Protein AF-A0A4Y2D2L3-F1 (afdb_monomer_lite)

Organism: Araneus ventricosus (NCBI:txid182803)

Radius of gyration: 23.53 Å; chains: 1; bounding box: 44×73×52 Å

Foldseek 3Di:
DPPPVVVVLVVLVVVLVVLLVVLVVVLVVVVCVVVVDDPVDPPDDPVVVVVVVVVVVVVVVVVVVSVVVSVVSLVVCLVVVRVCNVVSVVSVVVSCCRVANPDGDDPVRVVVVVVCVVVPNPDPDDDDDPDDDPPDPDVPPPDDD

Structure (mmCIF, N/CA/C/O backbone):
data_AF-A0A4Y2D2L3-F1
#
_entry.id   AF-A0A4Y2D2L3-F1
#
loop_
_atom_site.group_PDB
_atom_site.id
_atom_site.type_symbol
_atom_site.label_atom_id
_atom_site.label_alt_id
_atom_site.label_comp_id
_atom_site.label_asym_id
_atom_site.label_entity_id
_atom_site.label_seq_id
_atom_site.pdbx_PDB_ins_code
_atom_site.Cartn_x
_atom_site.Cartn_y
_atom_site.Cartn_z
_atom_site.occupancy
_atom_site.B_iso_or_equiv
_atom_site.auth_seq_id
_atom_site.auth_comp_id
_atom_site.auth_asym_id
_atom_site.auth_atom_id
_atom_site.pdbx_PDB_model_num
ATOM 1 N N . VAL A 1 1 ? 20.627 -18.301 -28.952 1.00 51.09 1 VAL A N 1
ATOM 2 C CA . VAL A 1 1 ? 21.205 -17.713 -27.721 1.00 51.09 1 VAL A CA 1
ATOM 3 C C . VAL A 1 1 ? 20.238 -16.652 -27.222 1.00 51.09 1 VAL A C 1
ATOM 5 O O . VAL A 1 1 ? 19.999 -15.697 -27.951 1.00 51.09 1 VAL A O 1
ATOM 8 N N . LEU A 1 2 ? 19.597 -16.843 -26.062 1.00 56.72 2 LEU A N 1
ATOM 9 C CA . LEU A 1 2 ? 18.874 -15.735 -25.428 1.00 56.72 2 LEU A CA 1
ATOM 10 C C . LEU A 1 2 ? 19.891 -14.623 -25.143 1.00 56.72 2 LEU A C 1
ATOM 12 O O . LEU A 1 2 ? 20.931 -14.892 -24.551 1.00 56.72 2 LEU A O 1
ATOM 16 N N . SER A 1 3 ? 19.609 -13.396 -25.577 1.00 77.56 3 SER A N 1
ATOM 17 C CA . SER A 1 3 ? 20.445 -12.244 -25.237 1.00 77.56 3 SER A CA 1
ATOM 18 C C . SER A 1 3 ? 20.500 -12.094 -23.712 1.00 77.56 3 SER A C 1
ATOM 20 O O . SER A 1 3 ? 19.451 -12.012 -23.072 1.00 77.56 3 SER A O 1
ATOM 22 N N . THR A 1 4 ? 21.702 -12.056 -23.136 1.00 84.75 4 THR A N 1
ATOM 23 C CA . THR A 1 4 ? 21.940 -11.853 -21.694 1.00 84.75 4 THR A CA 1
ATOM 24 C C . THR A 1 4 ? 21.235 -10.603 -21.169 1.00 84.75 4 THR A C 1
ATOM 26 O O . THR A 1 4 ? 20.686 -10.615 -20.071 1.00 84.75 4 THR A O 1
ATOM 29 N N . LYS A 1 5 ? 21.148 -9.561 -22.003 1.00 85.19 5 LYS A N 1
ATOM 30 C CA . LYS A 1 5 ? 20.399 -8.336 -21.713 1.00 85.19 5 LYS A CA 1
ATOM 31 C C . LYS A 1 5 ? 18.906 -8.594 -21.502 1.00 85.19 5 LYS A C 1
ATOM 33 O O . LYS A 1 5 ? 18.343 -8.127 -20.525 1.00 85.19 5 LYS A O 1
ATOM 38 N N . ARG A 1 6 ? 18.280 -9.407 -22.362 1.00 87.06 6 ARG A N 1
ATOM 39 C CA . ARG A 1 6 ? 16.851 -9.746 -22.242 1.00 87.06 6 ARG A CA 1
ATOM 40 C C . ARG A 1 6 ? 16.546 -10.512 -20.956 1.00 87.06 6 ARG A C 1
ATOM 42 O O . ARG A 1 6 ? 15.474 -10.332 -20.397 1.00 87.06 6 ARG A O 1
ATOM 49 N N . VAL A 1 7 ? 17.447 -11.397 -20.531 1.00 91.50 7 VAL A N 1
ATOM 50 C CA . VAL A 1 7 ? 17.284 -12.146 -19.274 1.00 91.50 7 VAL A CA 1
ATOM 51 C C . VAL A 1 7 ? 17.375 -11.186 -18.088 1.00 91.50 7 VAL A C 1
ATOM 53 O O . VAL A 1 7 ? 16.457 -11.150 -17.280 1.00 91.50 7 VAL A O 1
ATOM 56 N N . SER A 1 8 ? 18.393 -10.321 -18.065 1.00 89.12 8 SER A N 1
ATOM 57 C CA . SER A 1 8 ? 18.544 -9.300 -17.022 1.00 89.12 8 SER A CA 1
ATOM 58 C C . SER A 1 8 ? 17.347 -8.344 -16.938 1.00 89.12 8 SER A C 1
ATOM 60 O O . SER A 1 8 ? 16.907 -8.034 -15.838 1.00 89.12 8 SER A O 1
ATOM 62 N N . ASP A 1 9 ? 16.811 -7.887 -18.075 1.00 85.31 9 ASP A N 1
ATOM 63 C CA . ASP A 1 9 ? 15.637 -6.999 -18.124 1.00 85.31 9 ASP A CA 1
ATOM 64 C C . ASP A 1 9 ? 14.356 -7.700 -17.614 1.00 85.31 9 ASP A C 1
ATOM 66 O O . ASP A 1 9 ? 13.439 -7.071 -17.086 1.00 85.31 9 ASP A O 1
ATOM 70 N N . LEU A 1 10 ? 14.256 -9.023 -17.780 1.00 91.06 10 LEU A N 1
ATOM 71 C CA . LEU A 1 10 ? 13.125 -9.791 -17.258 1.00 91.06 10 LEU A CA 1
ATOM 72 C C . LEU A 1 10 ? 13.232 -10.023 -15.753 1.00 91.06 10 LEU A C 1
ATOM 74 O O . LEU A 1 10 ? 12.215 -9.919 -15.070 1.00 91.06 10 LEU A O 1
ATOM 78 N N . ASP A 1 11 ? 14.432 -10.291 -15.242 1.00 91.88 11 ASP A N 1
ATOM 79 C CA . ASP A 1 11 ? 14.653 -10.487 -13.809 1.00 91.88 11 ASP A CA 1
ATOM 80 C C . ASP A 1 11 ? 14.347 -9.206 -13.021 1.00 91.88 11 ASP A C 1
ATOM 82 O O . ASP A 1 11 ? 13.633 -9.249 -12.018 1.00 91.88 11 ASP A O 1
ATOM 86 N N . THR A 1 12 ? 14.799 -8.045 -13.509 1.00 90.88 12 THR A N 1
ATOM 87 C CA . THR A 1 12 ? 14.512 -6.748 -12.870 1.00 90.88 12 THR A CA 1
ATOM 88 C C . THR A 1 12 ? 13.025 -6.401 -12.907 1.00 90.88 12 THR A C 1
ATOM 90 O O . THR A 1 12 ? 12.478 -5.889 -11.927 1.00 90.88 12 THR A O 1
ATOM 93 N N . LEU A 1 13 ? 12.342 -6.703 -14.016 1.00 88.62 13 LEU A N 1
ATOM 94 C CA . LEU A 1 13 ? 10.901 -6.503 -14.130 1.00 88.62 13 LEU A CA 1
ATOM 95 C C . LEU A 1 13 ? 10.126 -7.419 -13.179 1.00 88.62 13 LEU A C 1
ATOM 97 O O . LEU A 1 13 ? 9.177 -6.964 -12.537 1.00 88.62 13 LEU A O 1
ATOM 101 N N . LEU A 1 14 ? 10.505 -8.695 -13.101 1.00 90.94 14 LEU A N 1
ATOM 102 C CA . LEU A 1 14 ? 9.850 -9.673 -12.240 1.00 90.94 14 LEU A CA 1
ATOM 103 C C . LEU A 1 14 ? 9.966 -9.263 -10.773 1.00 90.94 14 LEU A C 1
ATOM 105 O O . LEU A 1 14 ? 8.949 -9.185 -10.086 1.00 90.94 14 LEU A O 1
ATOM 109 N N . ASP A 1 15 ? 11.177 -8.935 -10.330 1.00 91.56 15 ASP A N 1
ATOM 110 C CA . ASP A 1 15 ? 11.455 -8.489 -8.966 1.00 91.56 15 ASP A CA 1
ATOM 111 C C . ASP A 1 15 ? 10.654 -7.224 -8.601 1.00 91.56 15 ASP A C 1
ATOM 113 O O . ASP A 1 15 ? 10.003 -7.162 -7.550 1.00 91.56 15 ASP A O 1
ATOM 117 N N . PHE A 1 16 ? 10.600 -6.240 -9.508 1.00 87.75 16 PHE A N 1
ATOM 118 C CA . PHE A 1 16 ? 9.775 -5.045 -9.321 1.00 87.75 16 PHE A CA 1
ATOM 119 C C . PHE A 1 16 ? 8.282 -5.382 -9.209 1.00 87.75 16 PHE A C 1
ATOM 121 O O . PHE A 1 16 ? 7.609 -4.910 -8.289 1.00 87.75 16 PHE A O 1
ATOM 128 N N . ILE A 1 17 ? 7.740 -6.189 -10.128 1.00 88.38 17 ILE A N 1
ATOM 129 C CA . ILE A 1 17 ? 6.312 -6.535 -10.137 1.00 88.38 17 ILE A CA 1
ATOM 130 C C . ILE A 1 17 ? 5.941 -7.328 -8.888 1.00 88.38 17 ILE A C 1
ATOM 132 O O . ILE A 1 17 ? 4.888 -7.057 -8.307 1.00 88.38 17 ILE A O 1
ATOM 136 N N . GLN A 1 18 ? 6.771 -8.285 -8.475 1.00 90.19 18 GLN A N 1
ATOM 137 C CA . GLN A 1 18 ? 6.550 -9.075 -7.267 1.00 90.19 18 GLN A CA 1
ATOM 138 C C . GLN A 1 18 ? 6.535 -8.172 -6.036 1.00 90.19 18 GLN A C 1
ATOM 140 O O . GLN A 1 18 ? 5.534 -8.149 -5.322 1.00 90.19 18 GLN A O 1
ATOM 145 N N . SER A 1 19 ? 7.565 -7.340 -5.864 1.00 84.25 19 SER A N 1
ATOM 146 C CA . SER A 1 19 ? 7.655 -6.392 -4.748 1.00 84.25 19 SER A CA 1
ATOM 147 C C . SER A 1 19 ? 6.453 -5.441 -4.709 1.00 84.25 19 SER A C 1
ATOM 149 O O . SER A 1 19 ? 5.790 -5.301 -3.685 1.00 84.25 19 SER A O 1
ATOM 151 N N . ALA A 1 20 ? 6.090 -4.843 -5.848 1.00 75.19 20 ALA A N 1
ATOM 152 C CA . ALA A 1 20 ? 4.942 -3.943 -5.939 1.00 75.19 20 ALA A CA 1
ATOM 153 C C . ALA A 1 20 ? 3.596 -4.646 -5.689 1.00 75.19 20 ALA A C 1
ATOM 155 O O . ALA A 1 20 ? 2.640 -4.008 -5.247 1.00 75.19 20 ALA A O 1
ATOM 156 N N . THR A 1 21 ? 3.490 -5.937 -6.008 1.00 83.88 21 THR A N 1
ATOM 157 C CA . THR A 1 21 ? 2.262 -6.716 -5.806 1.00 83.88 21 THR A CA 1
ATOM 158 C C . THR A 1 21 ? 2.098 -7.121 -4.347 1.00 83.88 21 THR A C 1
ATOM 160 O O . THR A 1 21 ? 0.998 -6.979 -3.824 1.00 83.88 21 THR A O 1
ATOM 163 N N . SER A 1 22 ? 3.171 -7.531 -3.672 1.00 84.06 22 SER A N 1
ATOM 164 C CA . SER A 1 22 ? 3.139 -7.861 -2.242 1.00 84.06 22 SER A CA 1
ATOM 165 C C . SER A 1 22 ? 2.701 -6.675 -1.382 1.00 84.06 22 SER A C 1
ATOM 167 O O . SER A 1 22 ? 1.873 -6.834 -0.489 1.00 84.06 22 SER A O 1
ATOM 169 N N . GLU A 1 23 ? 3.194 -5.470 -1.690 1.00 76.69 23 GLU A N 1
ATOM 170 C CA . GLU A 1 23 ? 2.781 -4.246 -0.990 1.00 76.69 23 GLU A CA 1
ATOM 171 C C . GLU A 1 23 ? 1.299 -3.918 -1.197 1.00 76.69 23 GLU A C 1
ATOM 173 O O . GLU A 1 23 ? 0.610 -3.502 -0.269 1.00 76.69 23 GLU A O 1
ATOM 178 N N . LEU A 1 24 ? 0.790 -4.139 -2.411 1.00 74.12 24 LEU A N 1
ATOM 179 C CA . LEU A 1 24 ? -0.618 -3.923 -2.729 1.00 74.12 24 LEU A CA 1
ATOM 180 C C . LEU A 1 24 ? -1.532 -4.917 -2.001 1.00 74.12 24 LEU A C 1
ATOM 182 O O . LEU A 1 24 ? -2.576 -4.515 -1.497 1.00 74.12 24 LEU A O 1
ATOM 186 N N . ILE A 1 25 ? -1.152 -6.198 -1.966 1.00 81.12 25 ILE A N 1
ATOM 187 C CA . ILE A 1 25 ? -1.924 -7.250 -1.294 1.00 81.12 25 ILE A CA 1
ATOM 188 C C . ILE A 1 25 ? -2.062 -6.927 0.190 1.00 81.12 25 ILE A C 1
ATOM 190 O O . ILE A 1 25 ? -3.181 -6.847 0.682 1.00 81.12 25 ILE A O 1
ATOM 194 N N . TRP A 1 26 ? -0.954 -6.647 0.874 1.00 83.19 26 TRP A N 1
ATOM 195 C CA . TRP A 1 26 ? -1.018 -6.338 2.300 1.00 83.19 26 TRP A CA 1
ATOM 196 C C . TRP A 1 26 ? -1.852 -5.094 2.603 1.00 83.19 26 TRP A C 1
ATOM 198 O O . TRP A 1 26 ? -2.602 -5.084 3.573 1.00 83.19 26 TRP A O 1
ATOM 208 N N . MET A 1 27 ? -1.757 -4.047 1.775 1.00 74.12 27 MET A N 1
ATOM 209 C CA . MET A 1 27 ? -2.577 -2.849 1.978 1.00 74.12 27 MET A CA 1
ATOM 210 C C . MET A 1 27 ? -4.071 -3.186 1.890 1.00 74.12 27 MET A C 1
ATOM 212 O O . MET A 1 27 ? -4.847 -2.732 2.726 1.00 74.12 27 MET A O 1
ATOM 216 N N . ASN A 1 28 ? -4.461 -4.024 0.921 1.00 74.56 28 ASN A N 1
ATOM 217 C CA . ASN A 1 28 ? -5.844 -4.485 0.793 1.00 74.56 28 ASN A CA 1
ATOM 218 C C . ASN A 1 28 ? -6.290 -5.298 2.015 1.00 74.56 28 ASN A C 1
ATOM 220 O O . ASN A 1 28 ? -7.394 -5.085 2.498 1.00 74.56 28 ASN A O 1
ATOM 224 N N . GLU A 1 29 ? -5.440 -6.192 2.528 1.00 81.81 29 GLU A N 1
ATOM 225 C CA . GLU A 1 29 ? -5.749 -6.995 3.719 1.00 81.81 29 GLU A CA 1
ATOM 226 C C . GLU A 1 29 ? -6.011 -6.106 4.944 1.00 81.81 29 GLU A C 1
ATOM 228 O O . GLU A 1 29 ? -6.957 -6.341 5.694 1.00 81.81 29 GLU A O 1
ATOM 233 N N . LYS A 1 30 ? -5.203 -5.055 5.148 1.00 78.69 30 LYS A N 1
ATOM 234 C CA . LYS A 1 30 ? -5.407 -4.114 6.263 1.00 78.69 30 LYS A CA 1
ATOM 235 C C . LYS A 1 30 ? -6.656 -3.254 6.081 1.00 78.69 30 LYS A C 1
ATOM 237 O O . LYS A 1 30 ? -7.376 -3.033 7.049 1.00 78.69 30 LYS A O 1
ATOM 242 N N . GLU A 1 31 ? -6.927 -2.794 4.863 1.00 74.06 31 GLU A N 1
ATOM 243 C CA . GLU A 1 31 ? -8.143 -2.042 4.534 1.00 74.06 31 GLU A CA 1
ATOM 244 C C . GLU A 1 31 ? -9.405 -2.881 4.770 1.00 74.06 31 GLU A C 1
ATOM 246 O O . GLU A 1 31 ? -10.356 -2.397 5.379 1.00 74.06 31 GLU A O 1
ATOM 251 N N . GLU A 1 32 ? -9.404 -4.149 4.352 1.00 75.44 32 GLU A N 1
ATOM 252 C CA . GLU A 1 32 ? -10.539 -5.058 4.521 1.00 75.44 32 GLU A CA 1
ATOM 253 C C . GLU A 1 32 ? -10.894 -5.266 5.999 1.00 75.44 32 GLU A C 1
ATOM 255 O O . GLU A 1 32 ? -12.076 -5.264 6.347 1.00 75.44 32 GLU A O 1
ATOM 260 N N . ILE A 1 33 ? -9.899 -5.356 6.889 1.00 75.94 33 ILE A N 1
ATOM 261 C CA . ILE A 1 33 ? -10.122 -5.441 8.342 1.00 75.94 33 ILE A CA 1
ATOM 262 C C . ILE A 1 33 ? -10.864 -4.202 8.862 1.00 75.94 33 ILE A C 1
ATOM 264 O O . ILE A 1 33 ? -11.818 -4.330 9.626 1.00 75.94 33 ILE A O 1
ATOM 268 N N . GLU A 1 34 ? -10.448 -3.002 8.455 1.00 76.94 34 GLU A N 1
ATOM 269 C CA . GLU A 1 34 ? -11.060 -1.755 8.931 1.00 76.94 34 GLU A CA 1
ATOM 270 C C . GLU A 1 34 ? -12.459 -1.525 8.350 1.00 76.94 34 GLU A C 1
ATOM 272 O O . GLU A 1 34 ? -13.354 -1.066 9.062 1.00 76.94 34 GLU A O 1
ATOM 277 N N . VAL A 1 35 ? -12.655 -1.871 7.074 1.00 72.31 35 VAL A N 1
ATOM 278 C CA . VAL A 1 35 ? -13.941 -1.749 6.371 1.00 72.31 35 VAL A CA 1
ATOM 279 C C . VAL A 1 35 ? -14.966 -2.756 6.894 1.00 72.31 35 VAL A C 1
ATOM 281 O O . VAL A 1 35 ? -16.147 -2.433 6.988 1.00 72.31 35 VAL A O 1
ATOM 284 N N . SER A 1 36 ? -14.533 -3.970 7.238 1.00 78.44 36 SER A N 1
ATOM 285 C CA . SER A 1 36 ? -15.416 -5.024 7.752 1.00 78.44 36 SER A CA 1
ATOM 286 C C . SER A 1 36 ? -15.717 -4.906 9.250 1.00 78.44 36 SER A C 1
ATOM 288 O O . SER A 1 36 ? -16.612 -5.597 9.742 1.00 78.44 36 SER A O 1
ATOM 290 N N . ARG A 1 37 ? -15.006 -4.040 9.989 1.00 82.62 37 ARG A N 1
ATOM 291 C CA . ARG A 1 37 ? -15.231 -3.850 11.427 1.00 82.62 37 ARG A CA 1
ATOM 292 C C . ARG A 1 37 ? -16.586 -3.183 11.684 1.00 82.62 37 ARG A C 1
ATOM 294 O O . ARG A 1 37 ? -16.865 -2.092 11.196 1.00 82.62 37 ARG A O 1
ATOM 301 N N . ASP A 1 38 ? -17.403 -3.809 12.530 1.00 79.62 38 ASP A N 1
ATOM 302 C CA . ASP A 1 38 ? -18.665 -3.229 12.997 1.00 79.62 38 ASP A CA 1
ATOM 303 C C . ASP A 1 38 ? -18.418 -2.159 14.072 1.00 79.62 38 ASP A C 1
ATOM 305 O O . ASP A 1 38 ? -18.403 -2.433 15.274 1.00 79.62 38 ASP A O 1
ATOM 309 N N . TRP A 1 39 ? -18.237 -0.918 13.625 1.00 82.62 39 TRP A N 1
ATOM 310 C CA . TRP A 1 39 ? -18.054 0.251 14.490 1.00 82.62 39 TRP A CA 1
ATOM 311 C C . TRP A 1 39 ? -19.296 0.618 15.321 1.00 82.62 39 TRP A C 1
ATOM 313 O O . TRP A 1 39 ? -19.189 1.427 16.238 1.00 82.62 39 TRP A O 1
ATOM 323 N N . SER A 1 40 ? -20.467 0.039 15.028 1.00 82.19 40 SER A N 1
ATOM 324 C CA . SER A 1 40 ? -21.717 0.318 15.751 1.00 82.19 40 SER A CA 1
ATOM 325 C C . SER A 1 40 ? -21.946 -0.603 16.954 1.00 82.19 40 SER A C 1
ATOM 327 O O . SER A 1 40 ? -22.871 -0.383 17.747 1.00 82.19 40 SER A O 1
ATOM 329 N N . SER A 1 41 ? -21.105 -1.631 17.107 1.00 83.38 41 SER A N 1
ATOM 330 C CA . SER A 1 41 ? -21.247 -2.617 18.168 1.00 83.38 41 SER A CA 1
ATOM 331 C C . SER A 1 41 ? -21.115 -1.980 19.551 1.00 83.38 41 SER A C 1
ATOM 333 O O . SER A 1 41 ? -20.134 -1.320 19.883 1.00 83.38 41 SER A O 1
ATOM 335 N N . LYS A 1 42 ? -22.097 -2.232 20.418 1.00 81.81 42 LYS A N 1
ATOM 336 C CA . LYS A 1 42 ? -22.080 -1.751 21.812 1.00 81.81 42 LYS A CA 1
ATOM 337 C C . LYS A 1 42 ? -21.130 -2.542 22.710 1.00 81.81 42 LYS A C 1
ATOM 339 O O . LYS A 1 42 ? -20.878 -2.135 23.838 1.00 81.81 42 LYS A O 1
ATOM 344 N N . THR A 1 43 ? -20.634 -3.679 22.229 1.00 87.50 43 THR A N 1
ATOM 345 C CA . THR A 1 43 ? -19.676 -4.538 22.936 1.00 87.50 43 THR A CA 1
ATOM 346 C C . THR A 1 43 ? -18.264 -4.379 22.379 1.00 87.50 43 THR A C 1
ATOM 348 O O . THR A 1 43 ? -17.422 -5.252 22.578 1.00 87.50 43 THR A O 1
ATOM 351 N N . LEU A 1 44 ? -18.010 -3.298 21.639 1.00 83.19 44 LEU A N 1
ATOM 352 C CA . LEU A 1 44 ? -16.714 -3.018 21.046 1.00 83.19 44 LEU A CA 1
ATOM 353 C C . LEU A 1 44 ? -15.669 -2.786 22.144 1.00 83.19 44 LEU A C 1
ATOM 355 O O . LEU A 1 44 ? -15.829 -1.919 23.006 1.00 83.19 44 LEU A O 1
ATOM 359 N N . ASN A 1 45 ? -14.581 -3.550 22.104 1.00 86.94 45 ASN A N 1
ATOM 360 C CA . ASN A 1 45 ? -13.471 -3.366 23.025 1.00 86.94 45 ASN A CA 1
ATOM 361 C C . ASN A 1 45 ? -12.562 -2.235 22.529 1.00 86.94 45 ASN A C 1
ATOM 363 O O . ASN A 1 45 ? -11.691 -2.436 21.685 1.00 86.94 45 ASN A O 1
ATOM 367 N N . ILE A 1 46 ? -12.772 -1.034 23.065 1.00 85.50 46 ILE A N 1
ATOM 368 C CA . ILE A 1 46 ? -12.027 0.165 22.660 1.00 85.50 46 ILE A CA 1
ATOM 369 C C . ILE A 1 46 ? -10.523 -0.001 22.924 1.00 85.50 46 ILE A C 1
ATOM 371 O O . ILE A 1 46 ? -9.719 0.360 22.070 1.00 85.50 46 ILE A O 1
ATOM 375 N N . SER A 1 47 ? -10.138 -0.607 24.053 1.00 85.69 47 SER A N 1
ATOM 376 C CA . SER A 1 47 ? -8.724 -0.794 24.417 1.00 85.69 47 SER A CA 1
ATOM 377 C C . SER A 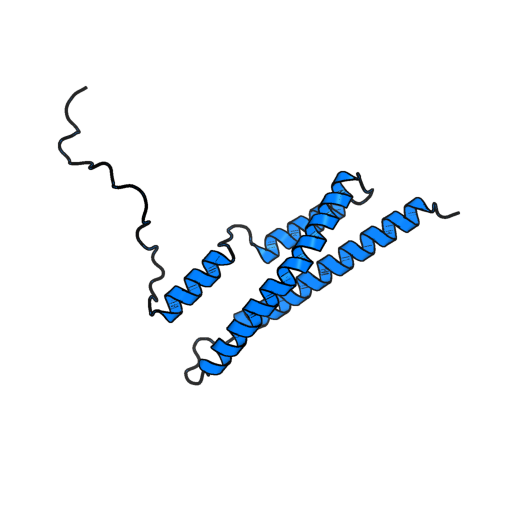1 47 ? -7.989 -1.685 23.413 1.00 85.69 47 SER A C 1
ATOM 379 O O . SER A 1 47 ? -6.864 -1.390 23.022 1.00 85.69 47 SER A O 1
ATOM 381 N N . GLU A 1 48 ? -8.638 -2.759 22.963 1.00 86.12 48 GLU A N 1
ATOM 382 C CA . GLU A 1 48 ? -8.082 -3.670 21.958 1.00 86.12 48 GLU A CA 1
ATOM 383 C C . GLU A 1 48 ? -7.932 -2.983 20.595 1.00 86.12 48 GLU A C 1
ATOM 385 O O . GLU A 1 48 ? -6.919 -3.151 19.915 1.00 86.12 48 GLU A O 1
ATOM 390 N N . ILE A 1 49 ? -8.901 -2.146 20.215 1.00 81.50 49 ILE A N 1
ATOM 391 C CA . ILE A 1 49 ? -8.815 -1.354 18.984 1.00 81.50 49 ILE A CA 1
ATOM 392 C C . ILE A 1 49 ? -7.674 -0.347 19.070 1.00 81.50 49 ILE A C 1
ATOM 394 O O . ILE A 1 49 ? -6.914 -0.222 18.116 1.00 81.50 49 ILE A O 1
ATOM 398 N N . GLU A 1 50 ? -7.514 0.358 20.187 1.00 81.56 50 GLU A N 1
ATOM 399 C CA . GLU A 1 50 ? -6.414 1.310 20.357 1.00 81.56 50 GLU A CA 1
ATOM 400 C C . GLU A 1 50 ? -5.040 0.634 20.260 1.00 81.56 50 GLU A C 1
ATOM 402 O O . GLU A 1 50 ? -4.134 1.162 19.605 1.00 81.56 50 GLU A O 1
ATOM 407 N N . GLU A 1 51 ? -4.880 -0.543 20.868 1.00 86.00 51 GLU A N 1
ATOM 408 C CA . GLU A 1 51 ? -3.657 -1.341 20.760 1.00 86.00 51 GLU A CA 1
ATOM 409 C C . GLU A 1 51 ? -3.396 -1.784 19.318 1.00 86.00 51 GLU A C 1
ATOM 411 O O . GLU A 1 51 ?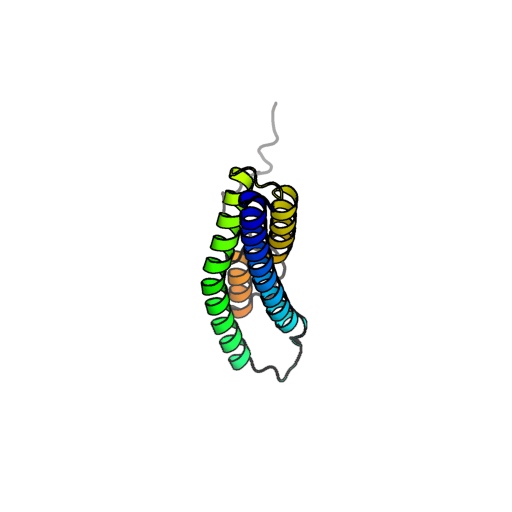 -2.282 -1.612 18.811 1.00 86.00 51 GLU A O 1
ATOM 416 N N . TYR A 1 52 ? -4.431 -2.271 18.629 1.00 86.12 52 TYR A N 1
ATOM 417 C CA . TYR A 1 52 ? -4.352 -2.638 17.219 1.00 86.12 52 TYR A CA 1
ATOM 418 C C . TYR A 1 52 ? -3.976 -1.436 16.336 1.00 86.12 52 TYR A C 1
ATOM 420 O O . TYR A 1 52 ? -3.056 -1.542 15.527 1.00 86.12 52 TYR A O 1
ATOM 428 N N . GLN A 1 53 ? -4.613 -0.273 16.510 1.00 78.31 53 GLN A N 1
ATOM 429 C CA . GLN A 1 53 ? -4.329 0.939 15.727 1.00 78.31 53 GLN A CA 1
ATOM 430 C C . GLN A 1 53 ? -2.906 1.453 15.970 1.00 78.31 53 GLN A C 1
ATOM 432 O O . GLN A 1 53 ? -2.213 1.869 15.034 1.00 78.31 53 GLN A O 1
ATOM 437 N N . ARG A 1 54 ? -2.425 1.389 17.219 1.00 81.88 54 ARG A N 1
ATOM 438 C CA . ARG A 1 54 ? -1.036 1.726 17.558 1.00 81.88 54 ARG A CA 1
ATOM 439 C C . ARG A 1 54 ? -0.061 0.793 16.843 1.00 81.88 54 ARG A C 1
ATOM 441 O O . ARG A 1 54 ? 0.902 1.269 16.241 1.00 81.88 54 ARG A O 1
ATOM 448 N N . ALA A 1 55 ? -0.304 -0.515 16.895 1.00 84.12 55 ALA A N 1
ATOM 449 C CA . ALA A 1 55 ? 0.531 -1.501 16.219 1.00 84.12 55 ALA A CA 1
ATOM 450 C C . ALA A 1 55 ? 0.510 -1.308 14.694 1.00 84.12 55 ALA A C 1
ATOM 452 O O . ALA A 1 55 ? 1.570 -1.278 14.067 1.00 84.12 55 ALA A O 1
ATOM 453 N N . LEU A 1 56 ? -0.675 -1.089 14.116 1.00 78.12 56 LEU A N 1
ATOM 454 C CA . LEU A 1 56 ? -0.866 -0.842 12.689 1.00 78.12 56 LEU A CA 1
ATOM 455 C C . LEU A 1 56 ? -0.120 0.413 12.226 1.00 78.12 56 LEU A C 1
ATOM 457 O O . LEU A 1 56 ? 0.520 0.391 11.179 1.00 78.12 56 LEU A O 1
ATOM 461 N N . THR A 1 57 ? -0.131 1.485 13.020 1.00 76.62 57 THR A N 1
ATOM 462 C CA . THR A 1 57 ? 0.610 2.719 12.709 1.00 76.62 57 THR A CA 1
ATOM 463 C C . THR A 1 57 ? 2.116 2.462 12.612 1.00 76.62 57 THR A C 1
ATOM 465 O O . THR A 1 57 ? 2.755 2.887 11.650 1.00 76.62 57 THR A O 1
ATOM 468 N N . ILE A 1 58 ? 2.680 1.710 13.562 1.00 82.12 58 ILE A N 1
ATOM 469 C CA . ILE A 1 58 ? 4.104 1.336 13.553 1.00 82.12 58 ILE A CA 1
ATOM 470 C C . ILE A 1 58 ? 4.421 0.434 12.351 1.00 82.12 58 ILE A C 1
ATOM 472 O O . ILE A 1 58 ? 5.469 0.577 11.717 1.00 82.12 58 ILE A O 1
ATOM 476 N N . GLU A 1 59 ? 3.532 -0.508 12.028 1.00 81.19 59 GLU A N 1
ATOM 477 C CA . GLU A 1 59 ? 3.684 -1.393 10.869 1.00 81.19 59 GLU A CA 1
ATOM 478 C C . GLU A 1 59 ? 3.674 -0.585 9.559 1.00 81.19 59 GLU A C 1
ATOM 480 O O . GLU A 1 59 ? 4.560 -0.763 8.723 1.00 81.19 59 GLU A O 1
ATOM 485 N N . LEU A 1 60 ? 2.748 0.371 9.420 1.00 74.44 60 LEU A N 1
ATOM 486 C CA . LEU A 1 60 ? 2.651 1.285 8.278 1.00 74.44 60 LEU A CA 1
ATOM 487 C C . LEU A 1 60 ? 3.902 2.154 8.115 1.00 74.44 60 LEU A C 1
ATOM 489 O O . LEU A 1 60 ? 4.387 2.316 6.999 1.00 74.44 60 LEU A O 1
ATOM 493 N N . GLU A 1 61 ? 4.447 2.708 9.200 1.00 76.44 61 GLU A N 1
ATOM 494 C CA . GLU A 1 61 ? 5.688 3.498 9.164 1.00 76.44 61 GLU A CA 1
ATOM 495 C C . GLU A 1 61 ? 6.888 2.682 8.687 1.00 76.44 61 GLU A C 1
ATOM 497 O O . GLU A 1 61 ? 7.642 3.130 7.823 1.00 76.44 61 GLU A O 1
ATOM 502 N N . LYS A 1 62 ? 7.053 1.459 9.198 1.00 78.62 62 LYS A N 1
ATOM 503 C CA . LYS A 1 62 ? 8.128 0.568 8.742 1.00 78.62 62 LYS A CA 1
ATOM 504 C C . LYS A 1 62 ? 7.963 0.214 7.269 1.00 78.62 62 LYS A C 1
ATOM 506 O O . LYS A 1 62 ? 8.937 0.167 6.519 1.00 78.62 62 LYS A O 1
ATOM 511 N N . ARG A 1 63 ? 6.725 -0.029 6.852 1.00 76.94 63 ARG A N 1
ATOM 512 C CA . A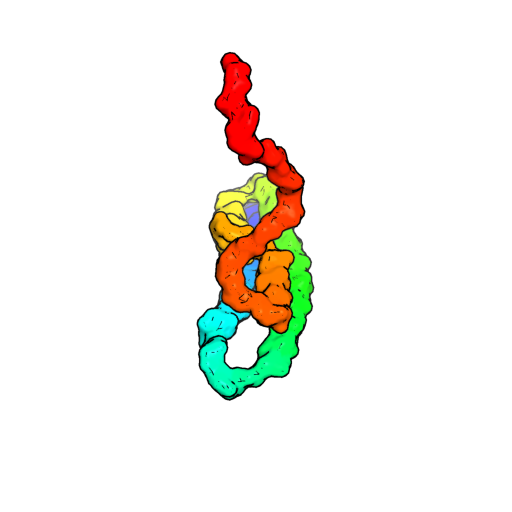RG A 1 63 ? 6.415 -0.485 5.503 1.00 76.94 63 ARG A CA 1
ATOM 513 C C . ARG A 1 63 ? 6.472 0.624 4.455 1.00 76.94 63 ARG A C 1
ATOM 515 O O . ARG A 1 63 ? 6.808 0.357 3.306 1.00 76.94 63 ARG A O 1
ATOM 522 N N . GLU A 1 64 ? 6.275 1.876 4.857 1.00 75.06 64 GLU A N 1
ATOM 523 C CA . GLU A 1 64 ? 6.494 3.058 4.016 1.00 75.06 64 GLU A CA 1
ATOM 524 C C . GLU A 1 64 ? 7.926 3.113 3.454 1.00 75.06 64 GLU A C 1
ATOM 526 O O . GLU A 1 64 ? 8.123 3.446 2.286 1.00 75.06 64 GLU A O 1
ATOM 531 N N . VAL A 1 65 ? 8.927 2.686 4.231 1.00 77.94 65 VAL A N 1
ATOM 532 C CA . VAL A 1 65 ? 10.323 2.603 3.765 1.00 77.94 65 VAL A CA 1
ATOM 533 C C . VAL A 1 65 ? 10.461 1.620 2.598 1.00 77.94 65 VAL A C 1
ATOM 535 O O . VAL A 1 65 ? 11.082 1.934 1.581 1.00 77.94 65 VAL A O 1
ATOM 538 N N . HIS A 1 66 ? 9.842 0.443 2.713 1.00 75.06 66 HIS A N 1
ATOM 539 C CA . HIS A 1 66 ? 9.832 -0.564 1.650 1.00 75.06 66 HIS A CA 1
ATOM 540 C C . HIS A 1 66 ? 9.070 -0.060 0.420 1.00 75.06 66 HIS A C 1
ATOM 542 O O . HIS A 1 66 ? 9.524 -0.224 -0.714 1.00 75.06 66 HIS A O 1
ATOM 548 N N . PHE A 1 67 ? 7.935 0.602 0.639 1.00 70.75 67 PHE A N 1
ATOM 549 C CA . PHE A 1 67 ? 7.131 1.186 -0.425 1.00 70.75 67 PHE A CA 1
ATOM 550 C C . PHE A 1 67 ? 7.914 2.214 -1.250 1.00 70.75 67 PHE A C 1
ATOM 552 O O . PHE A 1 67 ? 7.887 2.138 -2.487 1.00 70.75 67 PHE A O 1
ATOM 559 N N . ASN A 1 68 ? 8.621 3.124 -0.572 1.00 78.56 68 ASN A N 1
ATOM 560 C CA . ASN A 1 68 ? 9.455 4.155 -1.188 1.00 78.56 68 ASN A CA 1
ATOM 561 C C . ASN A 1 68 ? 10.606 3.528 -1.976 1.00 78.56 68 ASN A C 1
ATOM 563 O O . ASN A 1 68 ? 10.777 3.844 -3.148 1.00 78.56 68 ASN A O 1
ATOM 567 N N . ALA A 1 69 ? 11.287 2.522 -1.421 1.00 81.69 69 ALA A N 1
ATOM 568 C CA . ALA A 1 69 ? 12.336 1.805 -2.147 1.00 81.69 69 ALA A CA 1
ATOM 569 C C . ALA A 1 69 ? 11.830 1.168 -3.460 1.00 81.69 69 ALA A C 1
ATOM 571 O O . ALA A 1 69 ? 12.534 1.159 -4.473 1.00 81.69 69 ALA A O 1
ATOM 572 N N . VAL A 1 70 ? 10.593 0.654 -3.479 1.00 80.31 70 VAL A N 1
ATOM 573 C CA . VAL A 1 70 ? 9.964 0.136 -4.707 1.00 80.31 70 VAL A CA 1
ATOM 574 C C . VAL A 1 70 ? 9.602 1.271 -5.677 1.00 80.31 70 VAL A C 1
ATOM 576 O O . VAL A 1 70 ? 9.703 1.075 -6.888 1.00 80.31 70 VAL A O 1
ATOM 579 N N . GLN A 1 71 ? 9.177 2.447 -5.189 1.00 77.44 71 GLN A N 1
ATOM 580 C CA . GLN A 1 71 ? 8.962 3.636 -6.036 1.00 77.44 71 GLN A CA 1
ATOM 581 C C . GLN A 1 71 ? 10.266 4.077 -6.710 1.00 77.44 71 GLN A C 1
ATOM 583 O O . GLN A 1 71 ? 10.307 4.137 -7.938 1.00 77.44 71 GLN A O 1
ATOM 588 N N . ASP A 1 72 ? 11.330 4.268 -5.929 1.00 85.62 72 ASP A N 1
ATOM 589 C CA . ASP A 1 72 ? 12.643 4.716 -6.406 1.00 85.62 72 ASP A CA 1
ATOM 590 C C . ASP A 1 72 ? 13.218 3.749 -7.450 1.00 85.62 72 ASP A C 1
ATOM 592 O O . ASP A 1 72 ? 13.737 4.152 -8.494 1.00 85.62 72 ASP A O 1
ATOM 596 N N . ARG A 1 73 ? 13.069 2.436 -7.218 1.00 87.88 73 ARG A N 1
ATOM 597 C CA . ARG A 1 73 ? 13.464 1.406 -8.189 1.00 87.88 73 ARG A CA 1
ATOM 598 C C . ARG A 1 73 ? 12.662 1.516 -9.485 1.00 87.88 73 ARG A C 1
ATOM 600 O O . ARG A 1 73 ? 13.244 1.452 -10.566 1.00 87.88 73 ARG A O 1
ATOM 607 N N . GLY A 1 74 ? 11.345 1.694 -9.389 1.00 87.00 74 GLY A N 1
ATOM 608 C CA . GLY A 1 74 ? 10.479 1.890 -10.552 1.00 87.00 74 GLY A CA 1
ATOM 609 C C . GLY A 1 74 ? 10.854 3.138 -11.355 1.00 87.00 74 GLY A C 1
ATOM 610 O O . GLY A 1 74 ? 10.937 3.076 -12.579 1.00 87.00 74 GLY A O 1
ATOM 611 N N . GLU A 1 75 ? 11.141 4.250 -10.678 1.00 87.50 75 GLU A N 1
ATOM 612 C CA . GLU A 1 75 ? 11.627 5.489 -11.296 1.00 87.50 75 GLU A CA 1
ATOM 613 C C . GLU A 1 75 ? 12.953 5.292 -12.020 1.00 87.50 75 GLU A C 1
ATOM 615 O O . GLU A 1 75 ? 13.080 5.669 -13.186 1.00 87.50 75 GLU A O 1
ATOM 620 N N . SER A 1 76 ? 13.910 4.633 -11.367 1.00 90.75 76 SER A N 1
ATOM 621 C CA . SER A 1 76 ? 15.211 4.317 -11.955 1.00 90.75 76 SER A CA 1
ATOM 622 C C . SER A 1 76 ? 15.077 3.478 -13.231 1.00 90.75 76 SER A C 1
ATOM 624 O O . SER A 1 76 ? 15.679 3.810 -14.253 1.00 90.75 76 SER A O 1
ATOM 626 N N . LEU A 1 77 ? 14.223 2.447 -13.233 1.00 89.56 77 LEU A N 1
ATOM 627 C CA . LEU A 1 77 ? 13.979 1.621 -14.425 1.00 89.56 77 LEU A CA 1
ATOM 628 C C . LEU A 1 77 ? 13.370 2.434 -15.579 1.00 89.56 77 LEU A C 1
ATOM 630 O O . LEU A 1 77 ? 13.750 2.260 -16.740 1.00 89.56 77 LEU A O 1
ATOM 634 N N . VAL A 1 78 ? 12.456 3.358 -15.274 1.00 89.81 78 VAL A N 1
ATOM 635 C CA . VAL A 1 78 ? 11.872 4.254 -16.281 1.00 89.81 78 VAL A CA 1
ATOM 636 C C . VAL A 1 78 ? 12.933 5.199 -16.854 1.00 89.81 78 VAL A C 1
ATO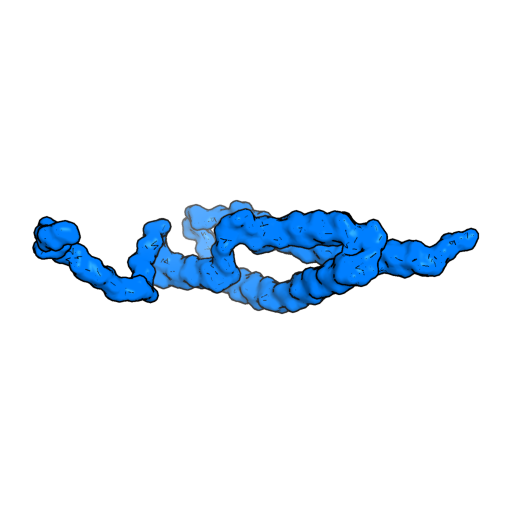M 638 O O . VAL A 1 78 ? 13.053 5.301 -18.078 1.00 89.81 78 VAL A O 1
ATOM 641 N N . LEU A 1 79 ? 13.753 5.818 -15.996 1.00 89.69 79 LEU A N 1
ATOM 642 C CA . LEU A 1 79 ? 14.873 6.696 -16.373 1.00 89.69 79 LEU A CA 1
ATOM 643 C C . LEU A 1 79 ? 15.900 5.982 -17.262 1.00 89.69 79 LEU A C 1
ATOM 645 O O . LEU A 1 79 ? 16.396 6.556 -18.232 1.00 89.69 79 LEU A O 1
ATOM 649 N N . GLN A 1 80 ? 16.172 4.708 -16.979 1.00 90.75 80 GLN A N 1
ATOM 650 C CA . GLN A 1 80 ? 17.073 3.858 -17.761 1.00 90.75 80 GLN A CA 1
ATOM 651 C C . GLN A 1 80 ? 16.490 3.414 -19.112 1.00 90.75 80 GLN A C 1
ATOM 653 O O . GLN A 1 80 ? 17.154 2.694 -19.858 1.00 90.75 80 GLN A O 1
ATOM 658 N N . LYS A 1 81 ? 15.271 3.854 -19.457 1.00 90.88 81 LYS A N 1
ATOM 659 C CA . LYS A 1 81 ? 14.554 3.467 -20.681 1.00 90.88 81 LYS A CA 1
ATOM 660 C C . LYS A 1 81 ? 14.406 1.949 -20.797 1.00 90.88 81 LYS A C 1
ATOM 662 O O . LYS A 1 81 ? 14.612 1.376 -21.869 1.00 90.88 81 LYS A O 1
ATOM 667 N N . HIS A 1 82 ? 14.054 1.307 -19.684 1.00 90.94 82 HIS A N 1
ATOM 668 C CA . HIS A 1 82 ? 13.777 -0.120 -19.652 1.00 90.94 82 HIS A CA 1
ATOM 669 C C . HIS A 1 82 ? 12.736 -0.496 -20.731 1.00 90.94 82 HIS A C 1
ATOM 671 O O . HIS A 1 82 ? 11.749 0.220 -20.917 1.00 90.94 82 HIS A O 1
ATOM 677 N N . PRO A 1 83 ? 12.883 -1.624 -21.449 1.00 88.00 83 PRO A N 1
ATOM 678 C CA . PRO A 1 83 ? 11.952 -1.999 -22.520 1.00 88.00 83 PRO A CA 1
ATOM 679 C C . PRO A 1 83 ? 10.491 -2.124 -22.051 1.00 88.00 83 PRO A C 1
ATOM 681 O O . PRO A 1 83 ? 9.565 -1.961 -22.843 1.00 88.00 83 PRO A O 1
ATOM 684 N N . ALA A 1 84 ? 10.278 -2.367 -20.755 1.00 89.12 84 ALA A N 1
ATOM 685 C CA . ALA A 1 84 ? 8.961 -2.449 -20.126 1.00 89.12 84 ALA A CA 1
ATOM 686 C C . ALA A 1 84 ? 8.521 -1.174 -19.371 1.00 89.12 84 ALA A C 1
ATOM 688 O O . ALA A 1 84 ? 7.591 -1.262 -18.570 1.00 89.12 84 ALA A O 1
ATOM 689 N N . SER A 1 85 ? 9.131 0.001 -19.598 1.00 88.62 85 SER A N 1
ATOM 690 C CA . SER A 1 85 ? 8.819 1.236 -18.845 1.00 88.62 85 SER A CA 1
ATOM 691 C C . SER A 1 85 ? 7.323 1.547 -18.757 1.00 88.62 85 SER A C 1
ATOM 693 O O . SER A 1 85 ? 6.831 1.821 -17.670 1.00 88.62 85 SER A O 1
ATOM 695 N N . LYS A 1 86 ? 6.561 1.382 -19.850 1.00 85.56 86 LYS A N 1
ATOM 696 C CA . LYS A 1 86 ? 5.098 1.593 -19.843 1.00 85.56 86 LYS A CA 1
ATOM 697 C C . LYS A 1 86 ? 4.363 0.699 -18.834 1.00 85.56 86 LYS A C 1
ATOM 699 O O . LYS A 1 86 ? 3.396 1.124 -18.209 1.00 85.56 86 LYS A O 1
ATOM 704 N N . CYS A 1 87 ? 4.801 -0.552 -18.680 1.00 86.19 87 CYS A N 1
ATOM 705 C CA . CYS A 1 87 ? 4.226 -1.491 -17.714 1.00 86.19 87 CYS A CA 1
ATOM 706 C C . CYS A 1 87 ? 4.570 -1.077 -16.276 1.00 86.19 87 CYS A C 1
ATOM 708 O O . CYS A 1 87 ? 3.701 -1.085 -15.402 1.00 86.19 87 CYS A O 1
ATOM 710 N N . ILE A 1 88 ? 5.819 -0.661 -16.055 1.00 86.56 88 ILE A N 1
ATOM 711 C CA . ILE A 1 88 ? 6.316 -0.179 -14.763 1.00 86.56 88 ILE A CA 1
ATOM 712 C C . ILE A 1 88 ? 5.539 1.073 -14.332 1.00 86.56 88 ILE A C 1
ATOM 714 O O . ILE A 1 88 ? 5.015 1.109 -13.220 1.00 86.56 88 ILE A O 1
ATOM 718 N N . GLU A 1 89 ? 5.371 2.048 -15.227 1.00 84.19 89 GLU A N 1
ATOM 719 C CA . GLU A 1 89 ? 4.586 3.269 -14.998 1.00 84.19 89 GLU A CA 1
ATOM 720 C C . GLU A 1 89 ? 3.121 2.961 -14.677 1.00 84.19 89 GLU A C 1
ATOM 722 O O . GLU A 1 89 ? 2.586 3.468 -13.691 1.00 84.19 89 GLU A O 1
ATOM 727 N N . ALA A 1 90 ? 2.472 2.081 -15.446 1.00 83.44 90 ALA A N 1
ATOM 728 C CA . ALA A 1 90 ? 1.084 1.694 -15.196 1.00 83.44 90 ALA A CA 1
ATOM 729 C C . ALA A 1 90 ? 0.908 1.016 -13.825 1.00 83.44 90 ALA A C 1
ATOM 731 O O . ALA A 1 90 ? -0.039 1.317 -13.090 1.00 83.44 90 ALA A O 1
ATOM 732 N N . LYS A 1 91 ? 1.835 0.124 -13.444 1.00 82.25 91 LYS A N 1
ATOM 733 C CA . LYS A 1 91 ? 1.836 -0.521 -12.122 1.00 82.25 91 LYS A CA 1
ATOM 734 C C . LYS A 1 91 ? 2.066 0.506 -11.010 1.00 82.25 91 LYS A C 1
ATOM 736 O O . LYS A 1 91 ? 1.398 0.438 -9.977 1.00 82.25 91 LYS A O 1
ATOM 741 N N . ARG A 1 92 ? 2.950 1.483 -11.238 1.00 82.56 92 ARG A N 1
ATOM 742 C CA . ARG A 1 92 ? 3.231 2.589 -10.314 1.00 82.56 92 ARG A CA 1
ATOM 743 C C . ARG A 1 92 ? 2.004 3.470 -10.096 1.00 82.56 92 ARG A C 1
ATOM 745 O O . ARG A 1 92 ? 1.647 3.721 -8.948 1.00 82.56 92 ARG A O 1
ATOM 752 N N . GLN A 1 93 ? 1.330 3.864 -11.175 1.00 73.62 93 GLN A N 1
ATOM 753 C CA . GLN A 1 93 ? 0.139 4.710 -11.128 1.00 73.62 93 GLN A CA 1
ATOM 754 C C . GLN A 1 93 ? -1.013 4.018 -10.405 1.00 73.62 93 GLN A C 1
ATOM 756 O O . GLN A 1 93 ? -1.579 4.579 -9.472 1.00 73.62 93 GLN A O 1
ATOM 761 N N . ARG A 1 94 ? -1.315 2.765 -10.769 1.00 72.25 94 ARG A N 1
ATOM 762 C CA . ARG A 1 94 ? -2.361 1.971 -10.107 1.00 72.25 94 ARG A CA 1
ATOM 763 C C . ARG A 1 94 ? -2.130 1.878 -8.598 1.00 72.25 94 ARG A C 1
ATOM 765 O O . ARG A 1 94 ? -3.074 1.957 -7.819 1.00 72.25 94 ARG A O 1
ATOM 772 N N . ARG A 1 95 ? -0.869 1.722 -8.190 1.00 69.25 95 ARG A N 1
ATOM 773 C CA . ARG A 1 95 ? -0.475 1.667 -6.782 1.00 69.25 95 ARG A CA 1
ATOM 774 C C . ARG A 1 95 ? -0.604 3.028 -6.094 1.00 69.25 95 ARG A C 1
ATOM 776 O O . ARG A 1 95 ? -1.137 3.076 -4.994 1.00 69.25 95 ARG A O 1
ATOM 783 N N . HIS A 1 96 ? -0.178 4.118 -6.734 1.00 66.31 96 HIS A N 1
ATOM 784 C CA . HIS A 1 96 ? -0.333 5.473 -6.195 1.00 66.31 96 HIS A CA 1
ATOM 785 C C . HIS A 1 96 ? -1.810 5.808 -5.949 1.00 66.31 96 HIS A C 1
ATOM 787 O O . HIS A 1 96 ? -2.172 6.243 -4.862 1.00 66.31 96 HIS A O 1
ATOM 793 N N . THR A 1 97 ? -2.684 5.506 -6.912 1.00 68.44 97 THR A N 1
ATOM 794 C CA . THR A 1 97 ? -4.134 5.676 -6.755 1.00 68.44 97 THR A CA 1
ATOM 795 C C . THR A 1 97 ? -4.720 4.785 -5.659 1.00 68.44 97 THR A C 1
ATOM 797 O O . THR A 1 97 ? -5.724 5.158 -5.077 1.00 68.44 97 THR A O 1
ATOM 800 N N . LYS A 1 98 ? -4.125 3.633 -5.334 1.00 66.38 98 LYS A N 1
ATOM 801 C CA . LYS A 1 98 ? -4.624 2.779 -4.245 1.00 66.38 98 LYS A CA 1
ATOM 802 C C . LYS A 1 98 ? -4.156 3.232 -2.861 1.00 66.38 98 LYS A C 1
ATOM 804 O O . LYS A 1 98 ? -4.950 3.220 -1.935 1.00 66.38 98 LYS A O 1
ATOM 809 N N . VAL A 1 99 ? -2.889 3.625 -2.721 1.00 61.41 99 VAL A N 1
ATOM 810 C CA . VAL A 1 99 ? -2.325 4.063 -1.429 1.00 61.41 99 VAL A CA 1
ATOM 811 C C . VAL A 1 99 ? -2.811 5.454 -1.048 1.00 61.41 99 VAL A C 1
ATOM 813 O O . VAL A 1 99 ? -3.066 5.722 0.121 1.00 61.41 99 VAL A O 1
ATOM 816 N N . TYR A 1 100 ? -2.941 6.334 -2.036 1.00 56.66 100 TYR A N 1
ATOM 817 C CA . TYR A 1 100 ? -3.322 7.713 -1.801 1.00 56.66 100 TYR A CA 1
ATOM 818 C C . TYR A 1 100 ? -4.780 7.969 -2.248 1.00 56.66 100 TYR A C 1
ATOM 820 O O . TYR A 1 100 ? -5.505 8.687 -1.575 1.00 56.66 100 TYR A O 1
ATOM 828 N N . GLY A 1 101 ? -5.318 7.358 -3.302 1.00 57.12 101 GLY A N 1
ATOM 829 C CA . GLY A 1 101 ? -6.630 7.755 -3.856 1.00 57.12 101 GLY A CA 1
ATOM 830 C C . GLY A 1 101 ? -6.515 8.865 -4.908 1.00 57.12 101 GLY A C 1
ATOM 831 O O . GLY A 1 101 ? -5.419 9.339 -5.199 1.00 57.12 101 GLY A O 1
ATOM 832 N N . VAL A 1 102 ? -7.641 9.257 -5.517 1.00 46.09 102 VAL A N 1
ATOM 833 C CA . VAL A 1 102 ? -7.725 10.381 -6.483 1.00 46.09 102 VAL A CA 1
ATOM 834 C C . VAL A 1 102 ? -7.920 11.745 -5.800 1.00 46.09 102 VAL A C 1
ATOM 836 O O . VAL A 1 102 ? -7.599 12.758 -6.410 1.00 46.09 102 VAL A O 1
ATOM 839 N N . ASP A 1 103 ? -8.333 11.755 -4.524 1.00 44.91 103 ASP A N 1
ATOM 840 C CA . ASP A 1 103 ? -8.668 12.949 -3.722 1.00 44.91 103 ASP A CA 1
ATOM 841 C C . ASP A 1 103 ? -7.981 12.957 -2.331 1.00 44.91 103 ASP A C 1
ATOM 843 O O . ASP A 1 103 ? -8.576 13.293 -1.310 1.00 44.91 103 ASP A O 1
ATOM 847 N N . THR A 1 104 ? -6.729 12.513 -2.233 1.00 43.28 104 THR A N 1
ATOM 848 C CA . THR A 1 104 ? -6.118 12.101 -0.954 1.00 43.28 104 THR A CA 1
ATOM 849 C C . THR A 1 104 ? -5.976 13.170 0.131 1.00 43.28 104 THR A C 1
ATOM 851 O O . THR A 1 104 ? -5.232 14.144 0.001 1.00 43.28 104 THR A O 1
ATOM 854 N N . VAL A 1 105 ? -6.507 12.843 1.307 1.00 43.25 105 VAL A N 1
ATOM 855 C CA . VAL A 1 105 ? -6.081 13.351 2.615 1.00 43.25 105 VAL A CA 1
ATOM 856 C C . VAL A 1 105 ? -4.856 12.562 3.112 1.00 43.25 105 VAL A C 1
ATOM 858 O O . VAL A 1 105 ? -4.909 11.352 3.293 1.00 43.25 105 VAL A O 1
ATOM 861 N N . SER A 1 106 ? -3.712 13.239 3.285 1.00 51.41 106 SER A N 1
ATOM 862 C CA . SER A 1 106 ? -2.416 12.617 3.643 1.00 51.41 106 SER A CA 1
ATOM 863 C C . SER A 1 106 ? -2.442 11.770 4.934 1.00 51.41 106 SER A C 1
ATOM 865 O O . SER A 1 106 ? -3.333 11.924 5.764 1.00 51.41 106 SER A O 1
ATOM 867 N N . LYS A 1 107 ? -1.399 10.960 5.186 1.00 45.66 107 LYS A N 1
ATOM 868 C CA . LYS A 1 107 ? -1.161 10.241 6.464 1.00 45.66 107 LYS A CA 1
ATOM 869 C C . LYS A 1 107 ? -1.325 11.137 7.704 1.00 45.66 107 LYS A C 1
ATOM 871 O O . LYS A 1 107 ? -1.879 10.718 8.715 1.00 45.66 107 LYS A O 1
ATOM 876 N N . LYS A 1 108 ? -0.924 12.410 7.593 1.00 44.44 108 LYS A N 1
ATOM 877 C CA . LYS A 1 108 ? -1.138 13.444 8.619 1.00 44.44 108 LYS A CA 1
ATOM 878 C C . LYS A 1 108 ? -2.622 13.730 8.855 1.00 44.44 108 LYS A C 1
ATOM 880 O O . LYS A 1 108 ? -3.030 13.978 9.976 1.00 44.44 108 LYS A O 1
ATOM 885 N N . CYS A 1 109 ? -3.425 13.700 7.804 1.00 46.25 109 CYS A N 1
ATOM 886 C CA . CYS A 1 109 ? -4.842 14.014 7.841 1.00 46.25 109 CYS A CA 1
ATOM 887 C C . CYS A 1 109 ? -5.680 12.864 8.421 1.00 46.25 109 CYS A C 1
ATOM 889 O O . CYS A 1 109 ? -6.559 13.134 9.228 1.00 46.25 109 CYS A O 1
ATOM 891 N N . VAL A 1 110 ? -5.333 11.604 8.130 1.00 47.44 110 VAL A N 1
ATOM 892 C CA . VAL A 1 110 ? -5.923 10.424 8.797 1.00 47.44 110 VAL A CA 1
ATOM 893 C C . VAL A 1 110 ? -5.601 10.422 10.296 1.00 47.44 110 VAL A C 1
ATOM 895 O O . VAL A 1 110 ? -6.484 10.203 11.123 1.00 47.44 110 VAL A O 1
ATOM 898 N N . PHE A 1 111 ? -4.357 10.750 10.661 1.00 48.50 111 PHE A N 1
ATOM 899 C CA . PHE A 1 111 ? -3.941 10.860 12.062 1.00 48.50 111 PHE A CA 1
ATOM 900 C C . PHE A 1 111 ? -4.637 12.017 12.802 1.00 48.50 111 PHE A C 1
ATOM 902 O O . PHE A 1 111 ? -5.082 11.846 13.934 1.00 48.50 111 PHE A O 1
ATOM 909 N N . GLU A 1 112 ? -4.778 13.184 12.166 1.00 48.97 112 GLU A N 1
ATOM 910 C CA . GLU A 1 112 ? -5.525 14.327 12.714 1.00 48.97 112 GLU A CA 1
ATOM 911 C C . GLU A 1 1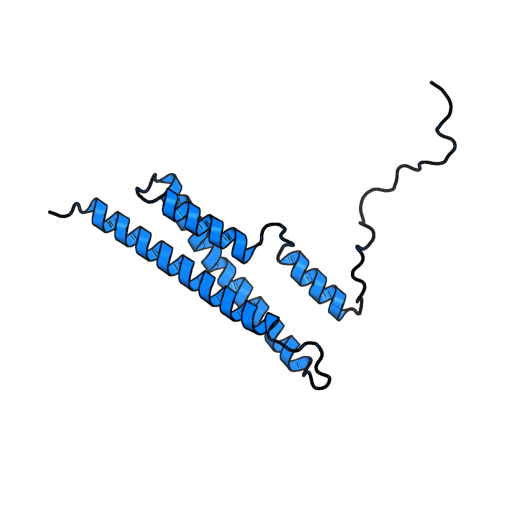12 ? -7.023 14.028 12.855 1.00 48.97 112 GLU A C 1
ATOM 913 O O . GLU A 1 112 ? -7.636 14.424 13.844 1.00 48.97 112 GLU A O 1
ATOM 918 N N . TRP A 1 113 ? -7.614 13.288 11.915 1.00 48.97 113 TRP A N 1
ATOM 919 C CA . TRP A 1 113 ? -9.003 12.832 12.013 1.00 48.97 113 TRP A CA 1
ATOM 920 C C . TRP A 1 113 ? -9.210 11.885 13.194 1.00 48.97 113 TRP A C 1
ATOM 922 O O . TRP A 1 113 ? -10.085 12.119 14.023 1.00 48.97 113 TRP A O 1
ATOM 932 N N . PHE A 1 114 ? -8.357 10.867 13.327 1.00 46.66 114 PHE A N 1
ATOM 933 C CA . PHE A 1 114 ? -8.389 9.934 14.453 1.00 46.66 114 PHE A CA 1
ATOM 934 C C . PHE A 1 114 ? -8.194 10.650 15.799 1.00 46.66 114 PHE A C 1
ATOM 936 O O . PHE A 1 114 ? -8.897 10.373 16.769 1.00 46.66 114 PHE A O 1
ATOM 943 N N . LYS A 1 115 ? -7.283 11.631 15.854 1.00 50.00 115 LYS A N 1
ATOM 944 C CA . LYS A 1 115 ? -7.048 12.459 17.042 1.00 50.00 115 LYS A CA 1
ATOM 945 C C . LYS A 1 115 ? -8.265 13.320 17.397 1.00 50.00 115 LYS A C 1
ATOM 947 O O . LYS A 1 115 ? -8.651 13.354 18.558 1.00 50.00 115 LYS A O 1
ATOM 952 N N . ARG A 1 116 ? -8.901 13.963 16.411 1.00 49.16 116 ARG A N 1
ATOM 953 C CA . ARG A 1 116 ? -10.132 14.753 16.599 1.00 49.16 116 ARG A CA 1
ATOM 954 C C . ARG A 1 116 ? -11.307 13.903 17.078 1.00 49.16 116 ARG A C 1
ATOM 956 O O . ARG A 1 116 ? -12.026 14.333 17.975 1.00 49.16 116 ARG A O 1
ATOM 963 N N . PHE A 1 117 ? -11.451 12.699 16.529 1.00 43.56 117 PHE A N 1
ATOM 964 C CA . PHE A 1 117 ? -12.480 11.743 16.929 1.00 43.56 117 PHE A CA 1
ATOM 965 C C . PHE A 1 117 ? -12.278 11.272 18.378 1.00 43.56 117 PHE A C 1
ATOM 967 O O . PHE A 1 117 ? -13.211 11.286 19.175 1.00 43.56 117 PHE A O 1
ATOM 974 N N . ARG A 1 118 ? -11.032 10.956 18.760 1.00 47.88 118 ARG A N 1
ATOM 975 C CA . ARG A 1 118 ? -10.661 10.592 20.137 1.00 47.88 118 ARG A CA 1
ATOM 976 C C . ARG A 1 118 ? -10.864 11.734 21.139 1.00 47.88 118 ARG A C 1
ATOM 978 O O . ARG A 1 118 ? -11.234 11.487 22.280 1.00 47.88 118 ARG A O 1
ATOM 985 N N . ASP A 1 119 ? -10.641 12.975 20.714 1.00 56.12 119 ASP A N 1
ATOM 986 C CA . ASP A 1 119 ? -10.801 14.166 21.554 1.00 56.12 119 ASP A CA 1
ATOM 987 C C . ASP A 1 119 ? -12.273 14.668 21.596 1.00 56.12 119 ASP A C 1
ATOM 989 O O . ASP A 1 119 ? -12.545 15.755 22.110 1.00 56.12 119 ASP A O 1
ATOM 993 N N . GLY A 1 120 ? -13.236 13.884 21.082 1.00 46.28 120 GLY A N 1
ATOM 994 C CA . GLY A 1 120 ? -14.679 14.129 21.217 1.00 46.28 120 GLY A CA 1
ATOM 995 C C . GLY A 1 120 ? -15.282 15.111 20.206 1.00 46.28 120 GLY A C 1
ATOM 996 O O . GLY A 1 120 ? -16.378 15.625 20.433 1.00 46.28 120 GLY A O 1
ATOM 997 N N . LYS A 1 121 ? -14.592 15.402 19.095 1.00 46.88 121 LYS A N 1
ATOM 998 C CA . LYS A 1 121 ? -15.152 16.176 17.975 1.00 46.88 121 LYS A CA 1
ATOM 999 C C . LYS A 1 121 ? -15.697 15.232 16.907 1.00 46.88 121 LYS A C 1
ATOM 1001 O O . LYS A 1 121 ? -14.967 14.783 16.031 1.00 46.88 121 LYS A O 1
ATOM 1006 N N . GLU A 1 122 ? -16.997 14.975 16.991 1.00 52.34 122 GLU A N 1
ATOM 1007 C CA . GLU A 1 122 ? -17.764 14.145 16.047 1.00 52.34 122 GLU A CA 1
ATOM 1008 C C . GLU A 1 122 ? -18.343 14.948 14.860 1.00 52.34 122 GLU A C 1
ATOM 1010 O O . GLU A 1 122 ? -19.045 14.392 14.016 1.00 52.34 122 GLU A O 1
ATOM 1015 N N . ASP A 1 123 ? -18.087 16.262 14.785 1.00 51.81 123 ASP A N 1
ATOM 1016 C CA . ASP A 1 123 ? -18.629 17.117 13.723 1.00 51.81 123 ASP A CA 1
ATOM 1017 C C . ASP A 1 123 ? -17.897 16.880 12.388 1.00 51.81 123 ASP A C 1
ATOM 1019 O O . ASP A 1 123 ? -16.677 17.003 12.292 1.00 51.81 123 ASP A O 1
ATOM 1023 N N . VAL A 1 124 ? -18.667 16.559 11.345 1.00 48.25 124 VAL A N 1
ATOM 1024 C CA . VAL A 1 124 ? -18.194 16.332 9.966 1.00 48.25 124 VAL A CA 1
ATOM 1025 C C . VAL A 1 124 ? -17.892 17.661 9.255 1.00 48.25 124 VAL A C 1
ATOM 1027 O O . VAL A 1 124 ? -17.366 17.675 8.142 1.00 48.25 124 VAL A O 1
ATOM 1030 N N . LYS A 1 125 ? -18.231 18.802 9.867 1.00 48.66 125 LYS A N 1
ATOM 1031 C CA . LYS A 1 125 ? -17.984 20.122 9.285 1.00 48.66 125 LYS A CA 1
ATOM 1032 C C . LYS A 1 125 ? -16.528 20.560 9.431 1.00 48.66 125 LYS A C 1
ATOM 1034 O O . LYS A 1 125 ? -15.896 20.383 10.469 1.00 48.66 125 LYS A O 1
ATOM 1039 N N . ASP A 1 126 ? -16.022 21.197 8.377 1.00 44.97 126 ASP A N 1
ATOM 1040 C CA . ASP A 1 126 ? -14.685 21.786 8.358 1.00 44.97 126 ASP A CA 1
ATOM 1041 C C . ASP A 1 126 ? -14.529 22.839 9.465 1.00 44.97 126 ASP A C 1
ATOM 1043 O O . ASP A 1 126 ? -15.295 23.803 9.546 1.00 44.97 126 ASP A O 1
ATOM 1047 N N . GLU A 1 127 ? -13.495 22.689 10.298 1.00 49.31 127 GLU A N 1
ATOM 1048 C CA . GLU A 1 127 ? -13.132 23.729 11.259 1.00 49.31 127 GLU A CA 1
ATOM 1049 C C . GLU A 1 127 ? -12.668 25.006 10.538 1.00 49.31 127 GLU A C 1
ATOM 1051 O O . GLU A 1 127 ? -12.016 24.928 9.487 1.00 49.31 127 GLU A O 1
ATOM 1056 N N . PRO A 1 128 ? -12.929 26.196 11.111 1.00 52.41 128 PRO A N 1
ATOM 1057 C CA . PRO A 1 128 ? -12.447 27.448 10.549 1.00 52.41 128 PRO A CA 1
ATOM 1058 C C . PRO A 1 128 ? -10.925 27.394 10.390 1.00 52.41 128 PRO A C 1
ATOM 1060 O O . PRO A 1 128 ? -10.190 27.179 11.355 1.00 52.41 128 PRO A O 1
ATOM 1063 N N . ARG A 1 129 ? -10.432 27.577 9.161 1.00 53.84 129 ARG A N 1
ATOM 1064 C CA . ARG A 1 129 ? -8.992 27.556 8.875 1.00 53.84 129 ARG A CA 1
ATOM 1065 C C . ARG A 1 129 ? -8.289 28.636 9.703 1.00 53.84 129 ARG A C 1
ATOM 1067 O O . ARG A 1 129 ? -8.597 29.817 9.565 1.00 53.84 129 ARG A O 1
ATOM 1074 N N . SER A 1 130 ? -7.295 28.259 10.510 1.00 57.12 130 SER A N 1
ATOM 1075 C CA . SER A 1 130 ? -6.405 29.226 11.156 1.00 57.12 130 SER A CA 1
ATOM 1076 C C . SER A 1 130 ? -5.422 29.775 10.114 1.00 57.12 130 SER A C 1
ATOM 1078 O O . SER A 1 130 ? -4.336 29.228 9.917 1.00 57.12 130 SER A O 1
ATOM 1080 N N . GLY A 1 131 ? -5.817 30.820 9.385 1.00 42.38 131 GLY A N 1
ATOM 1081 C CA . GLY A 1 131 ? -4.968 31.418 8.356 1.00 42.38 131 GLY A CA 1
ATOM 1082 C C . GLY A 1 131 ? -5.568 32.646 7.672 1.00 42.38 131 GLY A C 1
ATOM 1083 O O . GLY A 1 131 ? -6.535 32.526 6.930 1.00 42.38 131 GLY A O 1
ATOM 1084 N N . ARG A 1 132 ? -4.878 33.780 7.878 1.00 41.31 132 ARG A N 1
ATOM 1085 C CA . ARG A 1 132 ? -5.106 35.174 7.441 1.00 41.31 132 ARG A CA 1
ATOM 1086 C C . ARG A 1 132 ? -6.360 35.846 8.033 1.00 41.31 132 ARG A C 1
ATOM 1088 O O . ARG A 1 132 ? -7.463 35.356 7.815 1.00 41.31 132 ARG A O 1
ATOM 1095 N N . PRO A 1 133 ? -6.220 36.985 8.748 1.00 38.97 133 PRO A N 1
ATOM 1096 C CA . PRO A 1 133 ? -7.382 37.757 9.167 1.00 38.97 133 PRO A CA 1
ATOM 1097 C C . PRO A 1 133 ? -8.191 38.162 7.926 1.00 38.97 133 PRO A C 1
ATOM 1099 O O . PRO A 1 133 ? -7.588 38.535 6.910 1.00 38.97 133 PRO A O 1
ATOM 1102 N N . PRO A 1 134 ? -9.529 38.071 7.975 1.00 40.81 134 PRO A N 1
ATOM 1103 C CA . PRO A 1 134 ? -10.359 38.569 6.897 1.00 40.81 134 PRO A CA 1
ATOM 1104 C C . PRO A 1 134 ? -10.038 40.049 6.718 1.00 40.81 134 PRO A C 1
ATOM 1106 O O . PRO A 1 134 ? -10.013 40.809 7.688 1.00 40.81 134 PRO A O 1
ATOM 1109 N N . ILE A 1 135 ? -9.752 40.457 5.482 1.00 45.31 135 ILE A N 1
ATOM 1110 C CA . ILE A 1 135 ? -9.774 41.877 5.154 1.00 45.31 135 ILE A CA 1
ATOM 1111 C C . ILE A 1 135 ? -11.229 42.265 5.376 1.00 45.31 135 ILE A C 1
ATOM 1113 O O . ILE A 1 135 ? -12.105 41.814 4.641 1.00 45.31 135 ILE A O 1
ATOM 1117 N N . SER A 1 136 ? -11.464 42.970 6.479 1.00 39.88 136 SER A N 1
ATOM 1118 C CA . SER A 1 136 ? -12.740 43.538 6.882 1.00 39.88 136 SER A CA 1
ATOM 1119 C C . SER A 1 136 ? -13.453 44.088 5.654 1.00 39.88 136 SER A C 1
ATOM 1121 O O . SER A 1 136 ? -13.118 45.166 5.175 1.00 39.88 136 SER A O 1
ATOM 1123 N N . THR A 1 137 ? -14.420 43.345 5.121 1.00 44.69 137 THR A N 1
ATOM 1124 C CA . THR A 1 137 ? -15.400 43.927 4.208 1.00 44.69 137 THR A CA 1
ATOM 1125 C C . THR A 1 137 ? -16.488 44.491 5.105 1.00 44.69 137 THR A C 1
ATOM 1127 O O . THR A 1 137 ? -17.549 43.902 5.291 1.00 44.69 137 THR A O 1
ATOM 1130 N N . THR A 1 138 ? -16.162 45.595 5.775 1.00 48.06 138 THR A N 1
ATOM 1131 C CA . THR A 1 138 ? -17.185 46.466 6.341 1.00 48.06 138 THR A CA 1
ATOM 1132 C C . THR A 1 138 ? -18.0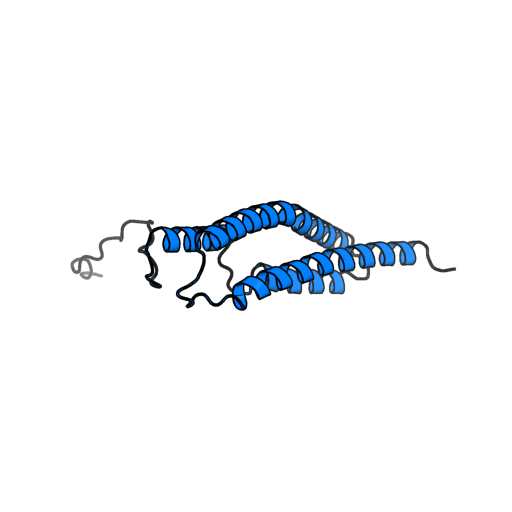37 46.983 5.180 1.00 48.06 138 THR A C 1
ATOM 1134 O O . THR A 1 138 ? -17.468 47.329 4.140 1.00 48.06 138 THR A O 1
ATOM 1137 N N . PRO A 1 139 ? -19.372 47.053 5.328 1.00 47.16 139 PRO A N 1
ATOM 1138 C CA . PRO A 1 139 ? -20.272 47.552 4.284 1.00 47.16 139 PRO A CA 1
ATOM 1139 C C . PRO A 1 139 ? -19.947 48.971 3.778 1.00 47.16 139 PRO A C 1
ATOM 1141 O O . PRO A 1 139 ? -20.416 49.347 2.712 1.00 47.16 139 PRO A O 1
ATOM 1144 N N . ASP A 1 140 ? -19.107 49.722 4.495 1.00 50.53 140 ASP A N 1
ATOM 1145 C CA . ASP A 1 140 ? -18.710 51.103 4.185 1.00 50.53 140 ASP A CA 1
ATOM 1146 C C . ASP A 1 140 ? -17.666 51.266 3.064 1.00 50.53 140 ASP A C 1
ATOM 1148 O O . ASP A 1 140 ? -17.326 52.392 2.718 1.00 50.53 140 ASP A O 1
ATOM 1152 N N . SER A 1 141 ? -17.113 50.194 2.483 1.00 46.81 141 SER A N 1
ATOM 1153 C CA . SER A 1 141 ? -16.106 50.329 1.406 1.00 46.81 141 SER A CA 1
ATOM 1154 C C . SER A 1 141 ? -16.657 50.177 -0.014 1.00 46.81 141 SER A C 1
ATOM 1156 O O . SER A 1 141 ? -15.875 50.100 -0.958 1.00 46.81 141 SER A O 1
ATOM 1158 N N . ILE A 1 142 ? -17.982 50.164 -0.192 1.00 57.03 142 ILE A N 1
ATOM 1159 C CA . ILE A 1 142 ? -18.611 50.281 -1.516 1.00 57.03 142 ILE A CA 1
ATOM 1160 C C . ILE A 1 142 ? -19.203 51.683 -1.657 1.00 57.03 142 ILE A C 1
ATOM 1162 O O . ILE A 1 142 ? -20.407 51.844 -1.801 1.00 57.03 142 ILE A O 1
ATOM 1166 N N . GLU A 1 143 ? -18.347 52.701 -1.641 1.00 47.62 143 GLU A N 1
ATOM 1167 C CA . GLU A 1 143 ? -18.646 53.972 -2.292 1.00 47.62 143 GLU A CA 1
ATOM 1168 C C . GLU A 1 143 ? -17.391 54.533 -2.976 1.00 47.62 143 GLU A C 1
ATOM 1170 O O . GLU A 1 143 ? -16.348 54.727 -2.358 1.00 47.62 143 GLU A O 1
ATOM 1175 N N . GLN A 1 144 ? -17.587 54.828 -4.265 1.00 46.59 144 GLN A N 1
ATOM 1176 C CA . GLN A 1 144 ? -16.830 55.717 -5.153 1.00 46.59 144 GLN A CA 1
ATOM 1177 C C . GLN A 1 144 ? -15.649 55.162 -5.985 1.00 46.59 144 GLN A C 1
ATOM 1179 O O . GLN A 1 144 ? -14.500 55.135 -5.553 1.00 46.59 144 GLN A O 1
ATOM 1184 N N . VAL A 1 145 ? -16.020 54.954 -7.265 1.00 39.94 145 VAL A N 1
ATOM 1185 C CA . VAL A 1 145 ? -15.278 55.020 -8.551 1.00 39.94 145 VAL A CA 1
ATOM 1186 C C . VAL A 1 145 ? -14.539 53.768 -9.013 1.00 39.94 145 VAL A C 1
ATOM 1188 O O . VAL A 1 145 ? -13.469 53.436 -8.468 1.00 39.94 145 VAL A O 1
#

Sequence (145 aa):
VLSTKRVSDLDTLLDFIQSATSELIWMNEKEEIEVSRDWSSKTLNISEIEEYQRALTIELEKREVHFNAVQDRGESLVLQKHPASKCIEAKRQRRHTKVYGVDTVSKKCVFEWFKRFRDGKEDVKDEPRSGRPPISTTPDSIEQV

pLDDT: mean 70.77, std 17.13, range [38.97, 91.88]

Secondary structure (DSSP, 8-state):
---HHHHHHHHHHHHHHHHHHHHHHHHHHHHHHHHHS-TT-TT--HHHHHHHHHHHHHHHHHHHHHHHHHHHHHHHHHHTT-TTHHHHHHHHHHHHHHHT-SSPPPHHHHHHHHHHHHTT----SPPPP---------GGG----

InterPro domains:
  IPR041426 Mos1 transposase, HTH domain [PF17906] (97-121)
  IPR043197 Plakin [PTHR23169] (3-94)